Protein AF-A0A520KY95-F1 (afdb_monomer_lite)

Organism: NCBI:txid2491085

Sequence (126 aa):
MSKGVVKGKRDYKKEVDRKRYLKEQKKAEEKKKKEEKIVLDEKRVYIEKIYKTLFSSIFGVIGAFITFYSHISDFTSIFLILTLILIERYAVFSQITKNFSGKDWLYISFMTFLAWFIFLMVLLNL

Radius of gyration: 30.06 Å; chains: 1; bounding box: 70×28×88 Å

Secondary structure (DSSP, 8-state):
--------HHHHHHHHHHHHHHHHHHHHHHHHHHHHHHHHHHHHHHHHHHHHHHHHHHHHHHHHHHHHHTT--HHHHHHHHHHHHHHHIIIIIHHH-TT--HHHHHHHHHHHHHHHHHHHHHHHT-

InterPro domains:
  IPR043941 EMC6-arch [PF19094] (47-125)

Foldseek 3Di:
DDDDDDDDPVVVVVVVVVVVVVVVVVVVVVVVVVVVVVVVVVVVVVVVLVVLLVVLLVLLLVLLVCCLVVVDDPVVSVVSLVVSLVCCCVPPVVPPDPDDDVVVSVVSSVSSPVSNVVNNVVSVVD

Structure (mmCIF, N/CA/C/O backbone):
data_AF-A0A520KY95-F1
#
_entry.id   AF-A0A520KY95-F1
#
loop_
_atom_site.group_PDB
_atom_site.id
_atom_site.type_symbol
_atom_site.label_atom_id
_atom_site.label_alt_id
_atom_site.label_comp_id
_atom_site.label_asym_id
_atom_site.label_entity_id
_atom_site.label_seq_id
_atom_site.pdbx_PDB_ins_code
_atom_site.Cartn_x
_atom_site.Cartn_y
_atom_site.Cartn_z
_atom_site.occupancy
_atom_site.B_iso_or_equiv
_atom_site.auth_seq_id
_atom_site.auth_comp_id
_atom_site.auth_asym_id
_atom_site.auth_atom_id
_atom_site.pdbx_PDB_model_num
ATOM 1 N N . MET A 1 1 ? -39.257 18.742 61.041 1.00 45.25 1 MET A N 1
ATOM 2 C CA . MET A 1 1 ? -39.801 17.380 60.831 1.00 45.25 1 MET A CA 1
ATOM 3 C C . MET A 1 1 ? -40.192 17.222 59.367 1.00 45.25 1 MET A C 1
ATOM 5 O O . MET A 1 1 ? -41.183 17.807 58.948 1.00 45.25 1 MET A O 1
ATOM 9 N N . SER A 1 2 ? -39.385 16.514 58.573 1.00 46.84 2 SER A N 1
ATOM 10 C CA . SER A 1 2 ? -39.672 16.269 57.151 1.00 46.84 2 SER A CA 1
ATOM 11 C C . SER A 1 2 ? -40.688 15.129 57.029 1.00 46.84 2 SER A C 1
ATOM 13 O O . SER A 1 2 ? -40.410 14.008 57.454 1.00 46.84 2 SER A O 1
ATOM 15 N N . LYS A 1 3 ? -41.894 15.422 56.526 1.00 48.28 3 LYS A N 1
ATOM 16 C CA . LYS A 1 3 ? -42.966 14.434 56.327 1.00 48.28 3 LYS A CA 1
ATOM 17 C C . LYS A 1 3 ? -42.667 13.619 55.066 1.00 48.28 3 LYS A C 1
ATOM 19 O O . LYS A 1 3 ? -42.764 14.133 53.955 1.00 48.28 3 LYS A O 1
ATOM 24 N N . GLY A 1 4 ? -42.299 12.352 55.244 1.00 56.66 4 GLY A N 1
ATOM 25 C CA . GLY A 1 4 ? -42.117 11.403 54.147 1.00 56.66 4 GLY A CA 1
ATOM 26 C C . GLY A 1 4 ? -43.451 11.075 53.474 1.00 56.66 4 GLY A C 1
ATOM 27 O O . GLY A 1 4 ? -44.363 10.554 54.110 1.00 56.66 4 GLY A O 1
ATOM 28 N N . VAL A 1 5 ? -43.564 11.384 52.183 1.00 61.31 5 VAL A N 1
ATOM 29 C CA . VAL A 1 5 ? -44.719 11.019 51.353 1.00 61.31 5 VAL A CA 1
ATOM 30 C C . VAL A 1 5 ? -44.624 9.528 51.017 1.00 61.31 5 VAL A C 1
ATOM 32 O O . VAL A 1 5 ? -43.757 9.110 50.248 1.00 61.31 5 VAL A O 1
ATOM 35 N N . VAL A 1 6 ? -45.498 8.711 51.607 1.00 64.12 6 VAL A N 1
ATOM 36 C CA . VAL A 1 6 ? -45.558 7.263 51.352 1.00 64.12 6 VAL A CA 1
ATOM 37 C C . VAL A 1 6 ? -46.308 7.024 50.038 1.00 64.12 6 VAL A C 1
ATOM 39 O O . VAL A 1 6 ? -47.521 7.198 49.961 1.00 64.12 6 VAL A O 1
ATOM 42 N N . LYS A 1 7 ? -45.578 6.652 48.980 1.00 59.94 7 LYS A N 1
ATOM 43 C CA . LYS A 1 7 ? -46.146 6.322 47.660 1.00 59.94 7 LYS A CA 1
ATOM 44 C C . LYS A 1 7 ? -46.982 5.037 47.720 1.00 59.94 7 LYS A C 1
ATOM 46 O O . LYS A 1 7 ? -46.536 4.024 48.256 1.00 59.94 7 LYS A O 1
ATOM 51 N N . GLY A 1 8 ? -48.177 5.054 47.125 1.00 67.31 8 GLY A N 1
ATOM 52 C CA . GLY A 1 8 ? -49.059 3.885 47.052 1.00 67.31 8 GLY A CA 1
ATOM 53 C C . GLY A 1 8 ? -48.536 2.791 46.106 1.00 67.31 8 GLY A C 1
ATOM 54 O O . GLY A 1 8 ? -47.806 3.066 45.156 1.00 67.31 8 GLY A O 1
ATOM 55 N N . LYS A 1 9 ? -48.957 1.530 46.310 1.00 64.19 9 LYS A N 1
ATOM 56 C CA . LYS A 1 9 ? -48.532 0.351 45.509 1.00 64.19 9 LYS A CA 1
ATOM 57 C C . LYS A 1 9 ? -48.628 0.540 43.980 1.00 64.19 9 LYS A C 1
ATOM 59 O O . LYS A 1 9 ? -47.816 -0.023 43.249 1.00 64.19 9 LYS A O 1
ATOM 64 N N . ARG A 1 10 ? -49.602 1.320 43.489 1.00 65.25 10 ARG A N 1
ATOM 65 C CA . ARG A 1 10 ? -49.762 1.636 42.054 1.00 65.25 10 ARG A CA 1
ATOM 66 C C . ARG A 1 10 ? -48.660 2.558 41.522 1.00 65.25 10 ARG A C 1
ATOM 68 O O . ARG A 1 10 ? -48.150 2.308 40.432 1.00 65.25 10 ARG A O 1
ATOM 75 N N . ASP A 1 11 ? -48.250 3.555 42.302 1.00 68.88 11 ASP A N 1
ATOM 76 C CA . ASP A 1 11 ? -47.154 4.460 41.937 1.00 68.88 11 ASP A CA 1
ATOM 77 C C . ASP A 1 11 ? -45.809 3.741 41.959 1.00 68.88 11 ASP A C 1
ATOM 79 O O . ASP A 1 11 ? -44.976 3.955 4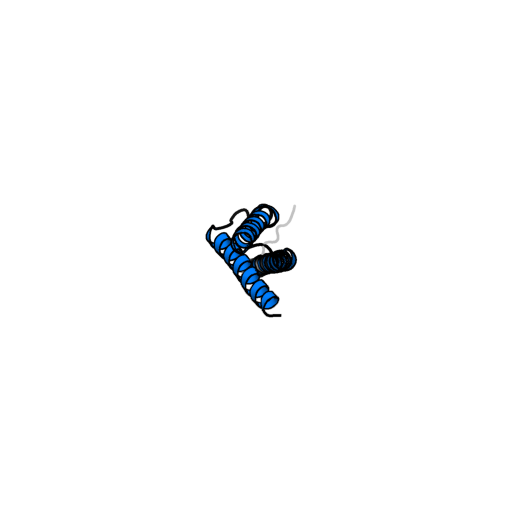1.080 1.00 68.88 11 ASP A O 1
ATOM 83 N N . TYR A 1 12 ? -45.634 2.809 42.902 1.00 71.31 12 TYR A N 1
ATOM 84 C CA . TYR A 1 12 ? -44.442 1.969 42.968 1.00 71.31 12 TYR A CA 1
ATOM 85 C C . TYR A 1 12 ? -44.264 1.121 41.699 1.00 71.31 12 TYR A C 1
ATOM 87 O O . TYR A 1 12 ? -43.188 1.110 41.104 1.00 71.31 12 TYR A O 1
ATOM 95 N N . LYS A 1 13 ? -45.332 0.460 41.229 1.00 77.69 13 LYS A N 1
ATOM 96 C CA . LYS A 1 13 ? -45.288 -0.362 40.008 1.00 77.69 13 LYS A CA 1
ATOM 97 C C . LYS A 1 13 ? -44.930 0.472 38.770 1.00 77.69 13 LYS A C 1
ATOM 99 O O . LYS A 1 13 ? -44.030 0.104 38.021 1.00 77.69 13 LYS A O 1
ATOM 104 N N . LYS A 1 14 ? -45.550 1.647 38.624 1.00 79.69 14 LYS A N 1
ATOM 105 C CA . LYS A 1 14 ? -45.302 2.576 37.509 1.00 79.69 14 LYS A CA 1
ATOM 106 C C . LYS A 1 14 ? -43.853 3.082 37.477 1.00 79.69 14 LYS A C 1
ATOM 108 O O . LYS A 1 14 ? -43.274 3.266 36.409 1.00 79.69 14 LYS A O 1
ATOM 113 N N . GLU A 1 15 ? -43.249 3.289 38.645 1.00 81.88 15 GLU A N 1
ATOM 114 C CA . GLU A 1 15 ? -41.867 3.755 38.780 1.00 81.88 15 GLU A CA 1
ATOM 115 C C . GLU A 1 15 ? -40.840 2.652 38.464 1.00 81.88 15 GLU A C 1
ATOM 117 O O . GLU A 1 15 ? -39.807 2.926 37.849 1.00 81.88 15 GLU A O 1
ATOM 122 N N . VAL A 1 16 ? -41.145 1.398 38.814 1.00 83.00 16 VAL A N 1
ATOM 123 C CA . VAL A 1 16 ? -40.342 0.221 38.439 1.00 83.00 16 VAL A CA 1
ATOM 124 C C . VAL A 1 16 ? -40.389 -0.016 36.930 1.00 83.00 16 VAL A C 1
ATOM 126 O O . VAL A 1 16 ? -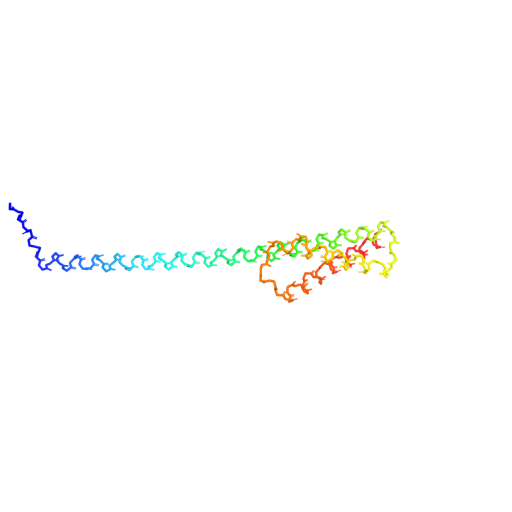39.333 -0.175 36.313 1.00 83.00 16 VAL A O 1
ATOM 129 N N . ASP A 1 17 ? -41.577 0.043 36.325 1.00 85.25 17 ASP A N 1
ATOM 130 C CA . ASP A 1 17 ? -41.742 -0.111 34.877 1.00 85.25 17 ASP A CA 1
ATOM 131 C C . ASP A 1 17 ? -40.970 0.986 34.130 1.00 85.25 17 ASP A C 1
ATOM 133 O O . ASP A 1 17 ? -40.167 0.690 33.245 1.00 85.25 17 ASP A O 1
ATOM 137 N N . ARG A 1 18 ? -41.084 2.251 34.565 1.00 86.31 18 ARG A N 1
ATOM 138 C CA . ARG A 1 18 ? -40.323 3.380 33.997 1.00 86.31 18 ARG A CA 1
ATOM 139 C C . ARG A 1 18 ? -38.808 3.161 34.059 1.00 86.31 18 ARG A C 1
ATOM 141 O O . ARG A 1 18 ? -38.107 3.439 33.089 1.00 86.31 18 ARG A O 1
ATOM 148 N N . LYS A 1 19 ? -38.285 2.656 35.182 1.00 84.88 19 LYS A N 1
ATOM 149 C CA . LYS A 1 19 ? -36.853 2.337 35.323 1.00 84.88 19 LYS A CA 1
ATOM 150 C C . LYS A 1 19 ? -36.421 1.215 34.377 1.00 84.88 19 LYS A C 1
ATOM 152 O O . LYS A 1 19 ? -35.305 1.267 33.860 1.00 84.88 19 LYS A O 1
ATOM 157 N N . ARG A 1 20 ? -37.289 0.228 34.132 1.00 85.12 20 ARG A N 1
ATOM 158 C CA . ARG A 1 20 ? -37.043 -0.869 33.184 1.00 85.12 20 ARG A CA 1
ATOM 159 C C . ARG A 1 20 ? -36.947 -0.348 31.749 1.00 85.12 20 ARG A C 1
ATOM 161 O O . ARG A 1 20 ? -35.929 -0.584 31.106 1.00 85.12 20 ARG A O 1
ATOM 168 N N . TYR A 1 21 ? -37.908 0.477 31.328 1.00 83.50 21 TYR A N 1
ATOM 169 C CA . TYR A 1 21 ? -37.897 1.135 30.016 1.00 83.50 21 TYR A CA 1
ATOM 170 C C . TYR A 1 21 ? -36.650 2.005 29.802 1.00 83.50 21 TYR A C 1
ATOM 172 O O . TYR A 1 21 ? -36.001 1.917 28.764 1.00 83.50 21 TYR A O 1
ATOM 180 N N . LEU A 1 22 ? -36.253 2.803 30.799 1.00 88.44 22 LEU A N 1
ATOM 181 C CA . LEU A 1 22 ? -35.039 3.628 30.713 1.00 88.44 22 LEU A CA 1
ATOM 182 C C . LEU A 1 22 ? -33.759 2.783 30.601 1.00 88.44 22 LEU A C 1
ATOM 184 O O . LEU A 1 22 ? -32.821 3.164 29.903 1.00 88.44 22 LEU A O 1
ATOM 188 N N . LYS A 1 23 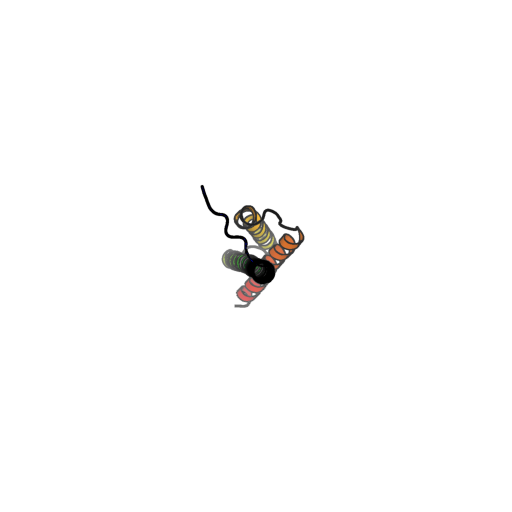? -33.704 1.630 31.279 1.00 87.81 23 LYS A N 1
ATOM 189 C CA . LYS A 1 23 ? -32.566 0.702 31.199 1.00 87.81 23 LYS A CA 1
ATOM 190 C C . LYS A 1 23 ? -32.491 0.009 29.836 1.00 87.81 23 LYS A C 1
ATOM 192 O O . LYS A 1 23 ? -31.394 -0.200 29.323 1.00 87.81 23 LYS A O 1
ATOM 197 N N . GLU A 1 24 ? -33.637 -0.330 29.254 1.00 88.44 24 GLU A N 1
ATOM 198 C CA . GLU A 1 24 ? -33.733 -0.907 27.911 1.00 88.44 24 GLU A CA 1
ATOM 199 C C . GLU A 1 24 ? -33.336 0.102 26.830 1.00 88.44 24 GLU A C 1
ATOM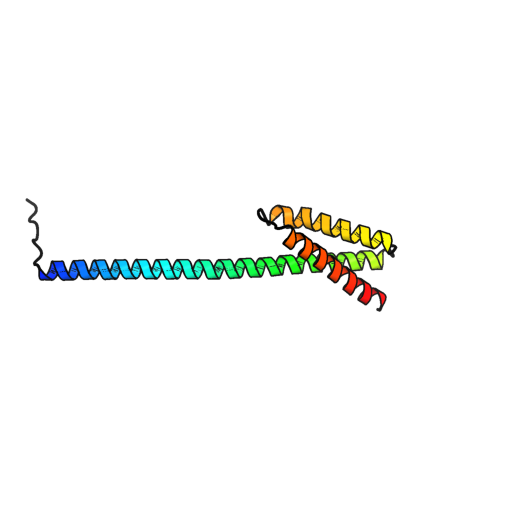 201 O O . GLU A 1 24 ? -32.536 -0.243 25.962 1.00 88.44 24 GLU A O 1
ATOM 206 N N . GLN A 1 25 ? -33.778 1.362 26.935 1.00 88.94 25 GLN A N 1
ATOM 207 C CA . GLN A 1 25 ? -33.349 2.421 26.015 1.00 88.94 25 GLN A CA 1
ATOM 208 C C . GLN A 1 25 ? -31.841 2.671 26.081 1.00 88.94 25 GLN A C 1
ATOM 210 O O . GLN A 1 25 ? -31.190 2.668 25.042 1.00 88.94 25 GLN A O 1
ATOM 215 N N . LYS A 1 26 ? -31.254 2.771 27.283 1.00 86.31 26 LYS A N 1
ATOM 216 C CA . LYS A 1 26 ? -29.794 2.926 27.430 1.00 86.31 26 LYS A CA 1
ATOM 217 C C . LYS A 1 26 ? -29.015 1.765 26.808 1.00 86.31 26 LYS A C 1
ATOM 219 O O . LYS A 1 26 ? -28.016 1.989 26.134 1.00 86.31 26 LYS A O 1
ATOM 224 N N . LYS A 1 27 ? -29.485 0.522 26.981 1.00 87.31 27 LYS A N 1
ATOM 225 C CA . LYS A 1 27 ? -28.875 -0.651 26.330 1.00 87.31 27 LYS A CA 1
ATOM 226 C C . LYS A 1 27 ? -29.002 -0.606 24.806 1.00 87.31 27 LYS A C 1
ATOM 228 O O . LYS A 1 27 ? -28.073 -1.024 24.118 1.00 87.31 27 LYS A O 1
ATOM 233 N N . ALA A 1 28 ? -30.134 -0.145 24.279 1.00 86.75 28 ALA A N 1
ATOM 234 C CA . ALA A 1 28 ? -30.344 -0.010 22.840 1.00 86.75 28 ALA A CA 1
ATOM 235 C C . ALA A 1 28 ? -29.468 1.103 22.238 1.00 86.75 28 ALA A C 1
ATOM 237 O O . ALA A 1 28 ? -28.863 0.897 21.189 1.00 86.75 28 ALA A O 1
ATOM 238 N N . GLU A 1 29 ? -29.336 2.241 22.922 1.00 84.12 29 GLU A N 1
ATOM 239 C CA . GLU A 1 29 ? -28.437 3.333 22.529 1.00 84.12 29 GLU A CA 1
ATOM 240 C C . GLU A 1 29 ? -26.966 2.907 22.562 1.00 84.12 29 GLU A C 1
ATOM 242 O O . GLU A 1 29 ? -26.231 3.176 21.616 1.00 84.12 29 GLU A O 1
ATOM 247 N N . GLU A 1 30 ? -26.526 2.188 23.600 1.00 86.31 30 GLU A N 1
ATOM 248 C CA . GLU A 1 30 ? -25.159 1.656 23.669 1.00 86.31 30 GLU A CA 1
ATOM 249 C C . GLU A 1 30 ? -24.860 0.654 22.550 1.00 86.31 30 GLU A C 1
ATOM 251 O O . GLU A 1 30 ? -23.757 0.668 22.002 1.00 86.31 30 GLU A O 1
ATOM 256 N N . LYS A 1 31 ? -25.826 -0.204 22.193 1.00 85.75 31 LYS A N 1
ATOM 257 C CA . LYS A 1 31 ? -25.689 -1.123 21.054 1.00 85.75 31 LYS A CA 1
ATOM 258 C C . LYS A 1 31 ? -25.566 -0.365 19.738 1.00 85.75 31 LYS A C 1
ATOM 260 O O . LYS A 1 31 ? -24.585 -0.582 19.035 1.00 85.75 31 LYS A O 1
ATOM 265 N N . LYS A 1 32 ? -26.468 0.587 19.470 1.00 82.81 32 LYS A N 1
ATOM 266 C CA . LYS A 1 32 ? -26.398 1.436 18.272 1.00 82.81 32 LYS A CA 1
ATOM 267 C C . LYS A 1 32 ? -25.058 2.159 18.175 1.00 82.81 32 LYS A C 1
ATOM 269 O O . LYS A 1 32 ? -24.426 2.126 17.132 1.00 82.81 32 LYS A O 1
ATOM 274 N N . LYS A 1 33 ? -24.572 2.732 19.280 1.00 82.94 33 LYS A N 1
ATOM 275 C CA . LYS A 1 33 ? -23.293 3.457 19.320 1.00 82.94 33 LYS A CA 1
ATOM 276 C C . LYS A 1 33 ? -22.078 2.543 19.115 1.00 82.94 33 LYS A C 1
ATOM 278 O O . LYS A 1 33 ? -21.062 2.990 18.590 1.00 82.94 33 LYS A O 1
ATOM 283 N N . LYS A 1 34 ? -22.151 1.275 19.539 1.00 82.50 34 LYS A N 1
ATOM 284 C CA . LYS A 1 34 ? -21.123 0.261 19.242 1.00 82.50 34 LYS A CA 1
ATOM 285 C C . LYS A 1 34 ? -21.157 -0.152 17.774 1.00 82.50 34 LYS A C 1
ATOM 287 O O . LYS A 1 34 ? -20.103 -0.183 17.155 1.00 82.50 34 LYS A O 1
ATOM 292 N N . GLU A 1 35 ? -22.340 -0.417 17.229 1.00 78.12 35 GLU A N 1
ATOM 293 C CA . GLU A 1 35 ? -22.533 -0.750 15.813 1.00 78.12 35 GLU A CA 1
ATOM 294 C C . GLU A 1 35 ? -22.030 0.384 14.906 1.00 78.12 35 GLU A C 1
ATOM 296 O O . GLU A 1 35 ? -21.252 0.137 13.991 1.00 78.12 35 GLU A O 1
ATOM 301 N N . GLU A 1 36 ? -22.355 1.639 15.224 1.00 77.38 36 GLU A N 1
ATOM 302 C CA . GLU A 1 36 ? -21.879 2.814 14.482 1.00 77.38 36 GLU A CA 1
ATOM 303 C C . GLU A 1 36 ? -20.349 2.940 14.500 1.00 77.38 36 GLU A C 1
ATOM 305 O O . GLU A 1 36 ? -19.738 3.231 13.474 1.00 77.38 36 GLU A O 1
ATOM 310 N N . LYS A 1 37 ? -19.713 2.681 15.653 1.00 74.94 37 LYS A N 1
ATOM 311 C CA . LYS A 1 37 ? -18.247 2.677 15.768 1.00 74.94 37 LYS A CA 1
ATOM 312 C C . LYS A 1 37 ? -17.601 1.575 14.931 1.00 74.94 37 LYS A C 1
ATOM 314 O O . LYS A 1 37 ? -16.604 1.850 14.275 1.00 74.94 37 LYS A O 1
ATOM 319 N N . ILE A 1 38 ? -18.173 0.370 14.927 1.00 78.06 38 ILE A N 1
ATOM 320 C CA . ILE A 1 38 ? -17.674 -0.760 14.127 1.00 78.06 38 ILE A CA 1
ATOM 321 C C . ILE A 1 38 ? -17.722 -0.410 12.634 1.00 78.06 38 ILE A C 1
ATOM 323 O O . ILE A 1 38 ? -16.720 -0.548 11.938 1.00 78.06 38 ILE A O 1
ATOM 327 N N . VAL A 1 39 ? -18.846 0.137 12.159 1.00 75.25 39 VAL A N 1
ATOM 328 C CA . VAL A 1 39 ? -18.999 0.560 10.755 1.00 75.25 39 VAL A CA 1
ATOM 329 C C . VAL A 1 39 ? -18.020 1.686 10.394 1.00 75.25 39 VAL A C 1
ATOM 331 O O . VAL A 1 39 ? -17.507 1.737 9.274 1.00 75.25 39 VAL A O 1
ATOM 334 N N . LEU A 1 40 ? -17.740 2.604 11.325 1.00 76.25 40 LEU A N 1
ATOM 335 C CA . LEU A 1 40 ? -16.785 3.690 11.099 1.00 76.25 40 LEU A CA 1
ATOM 336 C C . LEU A 1 40 ? -15.341 3.175 10.989 1.00 76.25 40 LEU A C 1
ATOM 338 O O . LEU A 1 40 ? -14.597 3.638 10.122 1.00 76.25 40 LEU A O 1
ATOM 342 N N . ASP A 1 41 ? -14.956 2.219 11.836 1.00 75.25 41 ASP A N 1
ATOM 343 C CA . ASP A 1 41 ? -13.631 1.594 11.797 1.00 75.25 41 ASP A CA 1
ATOM 344 C C . ASP A 1 41 ? -13.431 0.764 10.522 1.00 75.25 41 ASP A C 1
ATOM 346 O O . ASP A 1 41 ? -12.383 0.875 9.886 1.00 75.25 41 ASP A O 1
ATOM 350 N N . GLU A 1 42 ? -14.442 0.021 10.061 1.00 74.44 42 GLU A N 1
ATOM 351 C CA . GLU A 1 42 ? -14.365 -0.709 8.785 1.00 74.44 42 GLU A CA 1
ATOM 352 C C . GLU A 1 42 ? -14.114 0.225 7.594 1.00 74.44 42 GLU A C 1
ATOM 354 O O . GLU A 1 42 ? -13.250 -0.045 6.752 1.00 74.44 42 GLU A O 1
ATOM 359 N N . LYS A 1 43 ? -14.814 1.368 7.543 1.00 74.19 43 LYS A N 1
ATOM 360 C CA . LYS A 1 43 ? -14.599 2.381 6.499 1.00 74.19 43 LYS A CA 1
ATOM 361 C C . LYS A 1 43 ? -13.184 2.954 6.546 1.00 74.19 43 LYS A C 1
ATOM 363 O O . LYS A 1 43 ? -12.571 3.119 5.494 1.00 74.19 43 LYS A O 1
ATOM 368 N N . ARG A 1 44 ? -12.646 3.230 7.739 1.00 73.94 44 ARG A N 1
ATOM 369 C CA . ARG A 1 44 ? -11.266 3.723 7.902 1.00 73.94 44 ARG A CA 1
ATOM 370 C C . ARG A 1 44 ? -10.245 2.710 7.398 1.00 73.94 44 ARG A C 1
ATOM 372 O O . ARG A 1 44 ? -9.381 3.075 6.610 1.00 73.94 44 ARG A O 1
ATOM 379 N N . VAL A 1 45 ? -10.396 1.439 7.767 1.00 74.69 45 VAL A N 1
ATOM 380 C CA . VAL A 1 45 ? -9.506 0.359 7.314 1.00 74.69 45 VAL A CA 1
ATOM 381 C C . VAL A 1 45 ? -9.542 0.208 5.791 1.00 74.69 45 VAL A C 1
ATOM 383 O O . VAL A 1 45 ? -8.503 0.000 5.164 1.00 74.69 45 VAL A O 1
ATOM 386 N N . TYR A 1 46 ? -10.720 0.326 5.175 1.00 75.69 46 TYR A N 1
ATOM 387 C CA . TYR A 1 46 ? -10.850 0.273 3.718 1.00 75.69 46 TYR A CA 1
ATOM 388 C C . TYR A 1 46 ? -10.140 1.447 3.032 1.00 75.69 46 TYR A C 1
ATOM 390 O O . TYR A 1 46 ? -9.358 1.249 2.102 1.00 75.69 46 TYR A O 1
ATOM 398 N N . ILE A 1 47 ? -10.359 2.661 3.538 1.00 77.00 47 ILE A N 1
ATOM 399 C CA . ILE A 1 47 ? -9.724 3.881 3.036 1.00 77.00 47 ILE A CA 1
ATOM 400 C C . ILE A 1 47 ? -8.197 3.794 3.166 1.00 77.00 47 ILE A C 1
ATOM 402 O O . ILE A 1 47 ? -7.479 4.098 2.216 1.00 77.00 47 ILE A O 1
ATOM 406 N N . GLU A 1 48 ? -7.684 3.306 4.296 1.00 76.25 48 GLU A N 1
ATOM 407 C CA . GLU A 1 48 ? -6.249 3.088 4.482 1.00 76.25 48 GLU A CA 1
ATOM 408 C C . GLU A 1 48 ? -5.675 2.115 3.449 1.00 76.25 48 GLU A C 1
ATOM 410 O O . GLU A 1 48 ? -4.609 2.373 2.898 1.00 76.25 48 GLU A O 1
ATOM 415 N N . LYS A 1 49 ? -6.366 1.011 3.139 1.00 74.69 49 L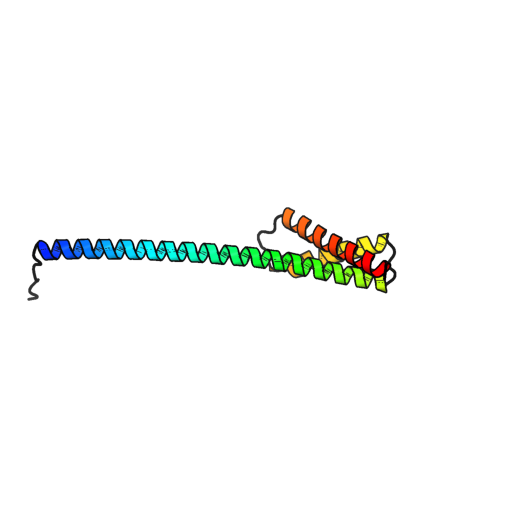YS A N 1
ATOM 416 C CA . LYS A 1 49 ? -5.908 0.058 2.111 1.00 74.69 49 LYS A CA 1
ATOM 417 C C . LYS A 1 49 ? -5.832 0.696 0.724 1.00 74.69 49 LYS A C 1
ATOM 419 O O . LYS A 1 49 ? -4.873 0.440 -0.009 1.00 74.69 49 LYS A O 1
ATOM 424 N N . ILE A 1 50 ? -6.806 1.541 0.383 1.00 79.44 50 ILE A N 1
ATOM 425 C CA . ILE A 1 50 ? -6.789 2.296 -0.873 1.00 79.44 50 ILE A CA 1
ATOM 426 C C . ILE A 1 50 ? -5.581 3.223 -0.898 1.00 79.44 50 ILE A C 1
ATOM 428 O O . ILE A 1 50 ? -4.801 3.146 -1.841 1.00 79.44 50 ILE A O 1
ATOM 432 N N . TYR A 1 51 ? -5.376 4.035 0.143 1.00 79.31 51 TYR A N 1
ATOM 433 C CA . TYR A 1 51 ? -4.236 4.952 0.192 1.00 79.31 51 TYR A CA 1
ATOM 434 C C . TYR A 1 51 ? -2.904 4.218 0.058 1.00 79.31 51 TYR A C 1
ATOM 436 O O . TYR A 1 51 ? -2.066 4.628 -0.737 1.00 79.31 51 TYR A O 1
ATOM 444 N N . LYS A 1 52 ? -2.728 3.093 0.757 1.00 75.25 52 LYS A N 1
ATOM 445 C CA . LYS A 1 52 ? -1.508 2.276 0.667 1.00 75.25 52 LYS A CA 1
ATOM 446 C C . LYS A 1 52 ? -1.230 1.802 -0.761 1.00 75.25 52 LYS A C 1
ATOM 448 O O . LYS A 1 52 ? -0.093 1.865 -1.212 1.00 75.25 52 LYS A O 1
ATOM 453 N N . THR A 1 53 ? -2.271 1.369 -1.469 1.00 82.12 53 THR A N 1
ATOM 454 C CA . THR A 1 53 ? -2.158 0.911 -2.862 1.00 82.12 53 THR A CA 1
ATOM 455 C C . THR A 1 53 ? -1.899 2.078 -3.816 1.00 82.12 53 THR A C 1
ATOM 457 O O . THR A 1 53 ? -1.082 1.965 -4.725 1.00 82.12 53 THR A O 1
ATOM 460 N N . LEU A 1 54 ? -2.558 3.219 -3.596 1.00 84.31 54 LEU A N 1
ATOM 461 C CA . LEU A 1 54 ? -2.419 4.402 -4.443 1.00 84.31 54 LEU A CA 1
ATOM 462 C C . LEU A 1 54 ? -1.008 4.993 -4.354 1.00 84.31 54 LEU A C 1
ATOM 464 O O . LEU A 1 54 ? -0.402 5.279 -5.381 1.00 84.31 54 LEU A O 1
ATOM 468 N N . PHE A 1 55 ? -0.476 5.129 -3.135 1.00 83.62 55 PHE A N 1
ATOM 469 C CA . PHE A 1 55 ? 0.894 5.593 -2.912 1.00 83.62 55 PHE A CA 1
ATOM 470 C C . PHE A 1 55 ? 1.904 4.663 -3.591 1.00 83.62 55 PHE A C 1
ATOM 472 O O . PHE A 1 55 ? 2.693 5.136 -4.404 1.00 83.62 55 PHE A O 1
ATOM 479 N N . SER A 1 56 ? 1.787 3.353 -3.358 1.00 85.06 56 SER A N 1
ATOM 480 C CA . SER A 1 56 ? 2.609 2.319 -4.005 1.00 85.06 56 SER A CA 1
ATOM 481 C C . SER A 1 56 ? 2.603 2.431 -5.535 1.00 85.06 56 SER A C 1
ATOM 483 O O . SER A 1 56 ? 3.652 2.429 -6.183 1.00 85.06 56 SER A O 1
ATOM 485 N N . SER A 1 57 ? 1.426 2.629 -6.133 1.00 85.88 57 SER A N 1
ATOM 486 C CA . SER A 1 57 ? 1.314 2.814 -7.580 1.00 85.88 57 SER A CA 1
ATOM 487 C C . SER A 1 57 ? 2.004 4.090 -8.067 1.00 85.88 57 SER A C 1
ATOM 489 O O . SER A 1 57 ? 2.645 4.059 -9.114 1.00 85.88 57 SER A O 1
ATOM 491 N N . ILE A 1 58 ? 1.891 5.207 -7.339 1.00 88.19 58 ILE A N 1
ATOM 492 C CA . ILE A 1 58 ? 2.527 6.483 -7.708 1.00 88.19 58 ILE A CA 1
ATOM 493 C C . ILE A 1 58 ? 4.053 6.343 -7.711 1.00 88.19 58 ILE A C 1
ATOM 495 O O . ILE A 1 58 ? 4.703 6.788 -8.656 1.00 88.19 58 ILE A O 1
ATOM 499 N N . PHE A 1 59 ? 4.632 5.690 -6.702 1.00 88.31 59 PHE A N 1
ATOM 500 C CA . PHE A 1 59 ? 6.073 5.431 -6.669 1.00 88.31 59 PHE A CA 1
ATOM 501 C C . PHE A 1 59 ? 6.528 4.529 -7.818 1.00 88.31 59 PHE A C 1
ATOM 503 O O . PHE A 1 59 ? 7.574 4.792 -8.411 1.00 88.31 59 PHE A O 1
ATOM 510 N N . GLY A 1 60 ? 5.729 3.524 -8.189 1.00 88.88 60 GLY A N 1
ATOM 511 C CA . GLY A 1 60 ? 6.001 2.691 -9.362 1.00 88.88 60 GLY A CA 1
ATOM 512 C C . GLY A 1 60 ? 6.060 3.511 -10.654 1.00 88.88 60 GLY A C 1
ATOM 513 O O . GLY A 1 60 ? 7.017 3.393 -11.420 1.00 88.88 60 GLY A O 1
ATOM 514 N N . VAL A 1 61 ? 5.094 4.414 -10.855 1.00 91.00 61 VAL A N 1
ATOM 515 C CA . VAL A 1 61 ? 5.062 5.335 -12.005 1.00 91.00 61 VAL A CA 1
ATOM 516 C C . VAL A 1 61 ? 6.300 6.230 -12.028 1.00 91.00 61 VAL A C 1
ATOM 518 O O . VAL A 1 61 ? 6.973 6.318 -13.051 1.00 91.00 61 VAL A O 1
ATOM 521 N N . ILE A 1 62 ? 6.645 6.858 -10.900 1.00 90.50 62 ILE A N 1
ATOM 522 C CA . ILE A 1 62 ? 7.839 7.710 -10.790 1.00 90.50 62 ILE A CA 1
ATOM 523 C C . ILE A 1 62 ? 9.102 6.912 -11.130 1.00 90.50 62 ILE A C 1
ATOM 525 O O . ILE A 1 62 ? 9.935 7.376 -11.908 1.00 90.50 62 ILE A O 1
ATOM 529 N N . GLY A 1 63 ? 9.224 5.692 -10.602 1.00 87.69 63 GLY A N 1
ATOM 530 C CA . GLY A 1 63 ? 10.323 4.791 -10.932 1.00 87.69 63 GLY A CA 1
ATOM 531 C C . GLY A 1 63 ? 10.408 4.497 -12.430 1.00 87.69 63 GLY A C 1
ATOM 532 O O . GLY A 1 63 ? 11.510 4.454 -12.976 1.00 87.69 63 GLY A O 1
ATOM 533 N N . ALA A 1 64 ? 9.269 4.334 -13.111 1.00 89.25 64 ALA A N 1
ATOM 534 C CA . ALA A 1 64 ? 9.227 4.041 -14.542 1.00 89.25 64 ALA A CA 1
ATOM 535 C C . ALA A 1 64 ? 9.709 5.242 -15.363 1.00 89.25 64 ALA A C 1
ATOM 537 O O . ALA A 1 64 ? 10.540 5.078 -16.251 1.00 89.25 64 ALA A O 1
ATOM 538 N N . PHE A 1 65 ? 9.276 6.453 -15.002 1.00 90.69 65 PHE A N 1
ATOM 539 C CA . PHE A 1 65 ? 9.752 7.690 -15.625 1.00 90.69 65 PHE A CA 1
ATOM 540 C C . PHE A 1 65 ? 11.259 7.892 -15.455 1.00 90.69 65 PHE A C 1
ATOM 542 O O . PHE A 1 65 ? 11.940 8.218 -16.424 1.00 90.69 65 PHE A O 1
ATOM 549 N N . ILE A 1 66 ? 11.791 7.669 -14.248 1.00 88.56 66 ILE A N 1
ATOM 550 C CA . ILE A 1 66 ? 13.235 7.773 -13.989 1.00 88.56 66 ILE A CA 1
ATOM 551 C C . ILE A 1 66 ? 13.994 6.738 -14.824 1.00 88.56 66 ILE A C 1
ATOM 553 O O . ILE A 1 66 ? 14.980 7.072 -15.473 1.00 88.56 66 ILE A O 1
ATOM 557 N N . THR A 1 67 ? 13.509 5.494 -14.844 1.00 88.69 67 THR A N 1
ATOM 558 C CA . THR A 1 67 ? 14.120 4.406 -15.620 1.00 88.69 67 THR A CA 1
ATOM 559 C C . THR A 1 67 ? 14.170 4.746 -17.109 1.00 88.69 67 THR A C 1
ATOM 561 O O . THR A 1 67 ? 15.221 4.609 -17.733 1.00 88.69 67 THR A O 1
ATOM 564 N N . PHE A 1 68 ? 13.051 5.230 -17.651 1.00 87.88 68 PHE A N 1
ATOM 565 C CA . PHE A 1 68 ? 12.911 5.593 -19.056 1.00 87.88 68 PHE A CA 1
ATOM 566 C C . PHE A 1 68 ? 13.810 6.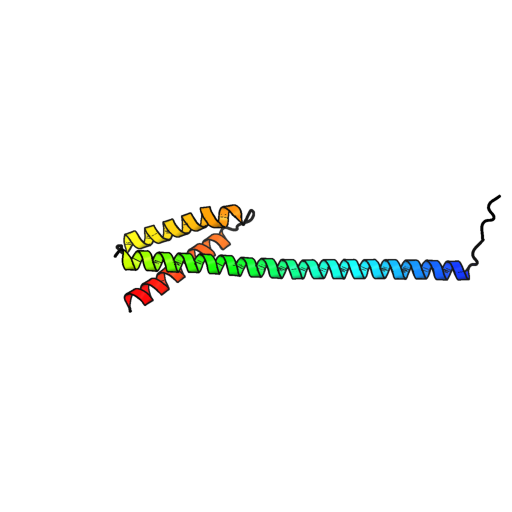776 -19.437 1.00 87.88 68 PHE A C 1
ATOM 568 O O . PHE A 1 68 ? 14.574 6.685 -20.392 1.00 87.88 68 PHE A O 1
ATOM 575 N N . TYR A 1 69 ? 13.772 7.866 -18.665 1.00 88.38 69 TYR A N 1
ATOM 576 C CA . TYR A 1 69 ? 14.518 9.086 -18.982 1.00 88.38 69 TYR A CA 1
ATOM 577 C C . TYR A 1 69 ? 16.033 8.925 -18.806 1.00 88.38 69 TYR A C 1
ATOM 579 O O . TYR A 1 69 ? 16.820 9.495 -19.557 1.00 88.38 69 TYR A O 1
ATOM 587 N N . SER A 1 70 ? 16.463 8.152 -17.810 1.00 86.00 70 SER A N 1
ATOM 588 C CA . SER A 1 70 ? 17.884 7.956 -17.522 1.00 86.00 70 SER A CA 1
ATOM 589 C C . SER A 1 70 ? 18.529 6.826 -18.335 1.00 86.00 70 SER A C 1
ATOM 591 O O . SER A 1 70 ? 19.710 6.562 -18.121 1.00 86.00 70 SER A O 1
ATOM 593 N N . HIS A 1 71 ? 17.793 6.171 -19.248 1.00 81.38 71 HIS A N 1
ATOM 594 C CA . HIS A 1 71 ? 18.269 5.034 -20.055 1.00 81.38 71 HIS A CA 1
ATOM 595 C C . HIS A 1 71 ? 19.035 3.995 -19.220 1.00 81.38 71 HIS A C 1
ATOM 597 O O . HIS A 1 71 ? 20.113 3.517 -19.581 1.00 81.38 71 HIS A O 1
ATOM 603 N N . ILE A 1 72 ? 18.483 3.690 -18.048 1.00 80.25 72 ILE A N 1
ATOM 604 C CA . ILE A 1 72 ? 19.089 2.788 -17.072 1.00 80.25 72 ILE A CA 1
ATOM 605 C C . ILE A 1 72 ? 19.027 1.364 -17.630 1.00 80.25 72 ILE A C 1
ATOM 607 O O . ILE A 1 72 ? 17.997 0.945 -18.153 1.00 80.25 72 ILE A O 1
ATOM 611 N N . SER A 1 73 ? 20.125 0.613 -17.518 1.00 79.50 73 SER A N 1
ATOM 612 C CA . SER A 1 73 ? 20.171 -0.771 -17.998 1.00 79.50 73 SER A CA 1
ATOM 613 C C . SER A 1 73 ? 19.191 -1.668 -17.237 1.00 79.50 73 SER A C 1
ATOM 615 O O . SER A 1 73 ? 18.917 -1.438 -16.059 1.00 79.50 73 SER A O 1
ATOM 617 N N . ASP A 1 74 ? 18.723 -2.741 -17.875 1.00 77.50 74 ASP A N 1
ATOM 618 C CA . ASP A 1 74 ? 17.702 -3.641 -17.314 1.00 77.50 74 ASP A CA 1
ATOM 619 C C . ASP A 1 74 ? 18.051 -4.173 -15.916 1.00 77.50 74 ASP A C 1
ATOM 621 O O . ASP A 1 74 ? 17.193 -4.306 -15.049 1.00 77.50 74 ASP A O 1
ATOM 625 N N . PHE A 1 75 ? 19.333 -4.434 -15.650 1.00 80.19 75 PHE A N 1
ATOM 626 C CA . PHE A 1 75 ? 19.773 -4.864 -14.323 1.00 80.19 75 PHE A CA 1
ATOM 627 C C . PHE A 1 75 ? 19.733 -3.734 -13.293 1.00 80.19 75 PHE A C 1
ATOM 629 O O . PHE A 1 75 ? 19.328 -3.943 -12.150 1.00 80.19 75 PHE A O 1
ATOM 636 N N . THR A 1 76 ? 20.162 -2.532 -13.676 1.00 85.38 76 THR A N 1
ATOM 637 C CA . THR A 1 76 ? 20.226 -1.390 -12.755 1.00 85.38 76 THR A CA 1
ATOM 638 C C . THR A 1 76 ? 18.846 -0.808 -12.461 1.00 85.38 76 THR A C 1
ATOM 640 O O . THR A 1 76 ? 18.622 -0.314 -11.355 1.00 85.38 76 THR A O 1
ATOM 643 N N . SER A 1 77 ? 17.887 -0.952 -13.376 1.00 83.94 77 SER A N 1
ATOM 644 C CA . SER A 1 77 ? 16.499 -0.534 -13.169 1.00 83.94 77 SER A CA 1
ATOM 645 C C . SER A 1 77 ? 15.785 -1.395 -12.120 1.00 83.94 77 SER A C 1
ATOM 647 O O . SER A 1 77 ? 15.062 -0.864 -11.274 1.00 83.94 77 SER A O 1
ATOM 649 N N . ILE A 1 78 ? 16.086 -2.699 -12.073 1.00 86.12 78 ILE A N 1
ATOM 650 C CA . ILE A 1 78 ? 15.615 -3.609 -11.017 1.00 86.12 78 ILE A CA 1
ATOM 651 C C . ILE A 1 78 ? 16.158 -3.183 -9.643 1.00 86.12 78 ILE A C 1
ATOM 653 O O . ILE A 1 78 ? 15.411 -3.141 -8.665 1.00 86.12 78 ILE A O 1
ATOM 657 N N . PHE A 1 79 ? 17.440 -2.818 -9.545 1.00 87.81 79 PHE A N 1
ATOM 658 C CA . PHE A 1 79 ? 18.006 -2.307 -8.288 1.00 87.81 79 PHE A CA 1
ATOM 659 C C . PHE A 1 79 ? 17.412 -0.955 -7.882 1.00 87.81 79 PHE A C 1
ATOM 661 O O . PHE A 1 79 ? 17.196 -0.712 -6.691 1.00 87.81 79 PHE A O 1
ATOM 668 N N . LEU A 1 80 ? 17.109 -0.090 -8.853 1.00 87.75 80 LEU A N 1
ATOM 669 C CA . LEU A 1 80 ? 16.454 1.189 -8.607 1.00 87.75 80 LEU A CA 1
ATOM 670 C C . LEU A 1 80 ? 15.067 0.982 -8.001 1.00 87.75 80 LEU A C 1
ATOM 672 O O . LEU A 1 80 ? 14.784 1.560 -6.953 1.00 87.75 80 LEU A O 1
ATOM 676 N N . ILE A 1 81 ? 14.229 0.126 -8.597 1.00 87.88 81 ILE A N 1
ATOM 677 C CA . ILE A 1 81 ? 12.876 -0.110 -8.079 1.00 87.88 81 ILE A CA 1
ATOM 678 C C . ILE A 1 81 ? 12.905 -0.793 -6.706 1.00 87.88 81 ILE A C 1
ATOM 680 O O . ILE A 1 81 ? 12.141 -0.414 -5.822 1.00 87.88 81 ILE A O 1
ATOM 684 N N . LEU A 1 82 ? 13.844 -1.718 -6.469 1.00 87.31 82 LEU A N 1
ATOM 685 C CA . LEU A 1 82 ? 14.053 -2.327 -5.149 1.00 87.31 82 LEU A CA 1
ATOM 686 C C . LEU A 1 82 ? 14.423 -1.281 -4.092 1.00 87.31 82 LEU A C 1
ATOM 688 O O . LEU A 1 82 ? 13.887 -1.294 -2.984 1.00 87.31 82 LEU A O 1
ATOM 692 N N . THR A 1 83 ? 15.314 -0.353 -4.444 1.00 86.44 83 THR A N 1
ATOM 693 C CA . THR A 1 83 ? 15.710 0.752 -3.565 1.00 86.44 83 THR A CA 1
ATOM 694 C C . THR A 1 83 ? 14.528 1.683 -3.299 1.00 86.44 83 THR A C 1
ATOM 696 O O . THR A 1 83 ? 14.304 2.071 -2.154 1.00 86.44 83 THR A O 1
ATOM 699 N N . LEU A 1 84 ? 13.718 1.981 -4.318 1.00 85.88 84 LEU A N 1
ATOM 700 C CA . LEU A 1 84 ? 12.513 2.801 -4.188 1.00 85.88 84 LEU A CA 1
ATOM 701 C C . LEU A 1 84 ? 11.490 2.161 -3.238 1.00 85.88 84 LEU A C 1
ATOM 703 O O . LEU A 1 84 ? 10.987 2.836 -2.345 1.00 85.88 84 LEU A O 1
ATOM 707 N N . ILE A 1 85 ? 11.262 0.849 -3.356 1.00 85.62 85 ILE A N 1
ATOM 708 C CA . ILE A 1 85 ? 10.374 0.078 -2.469 1.00 85.62 85 ILE A CA 1
ATOM 709 C C . ILE A 1 85 ? 10.890 0.091 -1.018 1.00 85.62 85 ILE A C 1
ATOM 711 O O . ILE A 1 85 ? 10.112 0.187 -0.064 1.00 85.62 85 ILE A O 1
ATOM 715 N N . LEU A 1 86 ? 12.209 0.017 -0.816 1.00 83.50 86 LEU A N 1
ATOM 716 C CA . LEU A 1 86 ? 12.814 0.125 0.517 1.00 83.50 86 LEU A CA 1
ATOM 717 C C . LEU A 1 86 ? 12.659 1.534 1.107 1.00 83.50 86 LEU A C 1
ATOM 719 O O . LEU A 1 86 ? 12.378 1.667 2.302 1.00 83.50 86 LEU A O 1
ATOM 723 N N . ILE A 1 87 ? 12.796 2.573 0.280 1.00 83.12 87 ILE A N 1
ATOM 724 C CA . ILE A 1 87 ? 12.560 3.964 0.680 1.00 83.12 87 ILE A CA 1
ATOM 725 C C . ILE A 1 87 ? 11.086 4.170 1.038 1.00 83.12 87 ILE A C 1
ATOM 727 O O . ILE A 1 87 ? 10.811 4.725 2.099 1.00 83.12 87 ILE A O 1
ATOM 731 N N . GLU A 1 88 ? 10.138 3.674 0.237 1.00 78.69 88 GLU A N 1
ATOM 732 C CA . GLU A 1 88 ? 8.702 3.714 0.556 1.00 78.69 88 GLU A CA 1
ATOM 733 C C . GLU A 1 88 ? 8.410 3.079 1.918 1.00 78.69 88 GLU A C 1
ATOM 735 O O . GLU A 1 88 ? 7.698 3.649 2.752 1.00 78.69 88 GLU A O 1
ATOM 740 N N . ARG A 1 89 ? 9.007 1.907 2.175 1.00 75.69 89 ARG A N 1
ATOM 741 C CA . ARG A 1 89 ? 8.870 1.205 3.453 1.00 75.69 89 ARG A CA 1
ATOM 742 C C . ARG A 1 89 ? 9.338 2.072 4.623 1.00 75.69 89 ARG A C 1
ATOM 744 O O . ARG A 1 89 ? 8.658 2.123 5.648 1.00 75.69 89 ARG A O 1
ATOM 751 N N . TYR A 1 90 ? 10.494 2.717 4.493 1.00 73.06 90 TYR A N 1
ATOM 752 C CA . TYR A 1 90 ? 11.075 3.502 5.579 1.00 73.06 90 TYR A CA 1
ATOM 753 C C . TYR A 1 90 ? 10.386 4.860 5.764 1.00 73.06 90 TYR A C 1
ATOM 755 O O . TYR A 1 90 ? 10.096 5.246 6.893 1.00 73.06 90 TYR A O 1
ATOM 763 N N . ALA A 1 91 ? 10.088 5.568 4.676 1.00 70.31 91 ALA A N 1
ATOM 764 C CA . ALA A 1 91 ? 9.563 6.929 4.716 1.00 70.31 91 ALA A CA 1
ATOM 765 C C . ALA A 1 91 ? 8.056 6.985 5.004 1.00 70.31 91 ALA A C 1
ATOM 767 O O . ALA A 1 91 ? 7.618 7.799 5.810 1.00 70.31 91 ALA A O 1
ATOM 768 N N . VAL A 1 92 ? 7.257 6.122 4.369 1.00 65.19 92 VAL A N 1
ATOM 769 C CA . VAL A 1 92 ? 5.786 6.212 4.421 1.00 65.19 92 VAL A CA 1
ATOM 770 C C . VAL A 1 92 ? 5.213 5.251 5.461 1.00 65.19 92 VAL A C 1
ATOM 772 O O . VAL A 1 92 ? 4.337 5.608 6.247 1.00 65.19 92 VAL A O 1
ATOM 775 N N . PHE A 1 93 ? 5.725 4.021 5.512 1.00 63.88 93 PHE A N 1
ATOM 776 C CA . PHE A 1 93 ? 5.104 2.952 6.301 1.00 63.88 93 PHE A CA 1
ATOM 777 C C . PHE A 1 93 ? 5.645 2.799 7.723 1.00 63.88 93 PHE A C 1
ATOM 779 O O . PHE A 1 93 ? 4.930 2.294 8.591 1.00 63.88 93 PHE A O 1
ATOM 786 N N . SER A 1 94 ? 6.851 3.300 7.998 1.00 60.41 94 SER A N 1
ATOM 787 C CA . SER A 1 94 ? 7.412 3.339 9.356 1.00 60.41 94 SER A CA 1
ATOM 788 C C . SER A 1 94 ? 6.552 4.174 10.319 1.00 60.41 94 SER A C 1
ATOM 790 O O . SER A 1 94 ? 6.397 3.820 11.486 1.00 60.41 94 SER A O 1
ATOM 792 N N . GLN A 1 95 ? 5.921 5.248 9.828 1.00 55.12 95 GLN A N 1
ATOM 793 C CA . GLN A 1 95 ? 5.093 6.136 10.655 1.00 55.12 95 GLN A CA 1
ATOM 794 C C . GLN A 1 95 ? 3.632 5.681 10.804 1.00 55.12 95 GLN A C 1
ATOM 796 O O . GLN A 1 95 ? 2.986 6.040 11.787 1.00 55.12 95 GLN A O 1
ATOM 801 N N . ILE A 1 96 ? 3.096 4.901 9.859 1.00 55.25 96 ILE A N 1
ATOM 802 C CA . ILE A 1 96 ? 1.643 4.669 9.754 1.00 55.25 96 ILE A CA 1
ATOM 803 C C . ILE A 1 96 ? 1.189 3.382 10.458 1.00 55.25 96 ILE A C 1
ATOM 805 O O . ILE A 1 96 ? 0.025 3.276 10.837 1.00 55.25 96 ILE A O 1
ATOM 809 N N . THR A 1 97 ? 2.061 2.394 10.693 1.00 51.91 97 THR A N 1
ATOM 810 C CA . THR A 1 97 ? 1.576 1.069 11.118 1.00 51.91 97 THR A CA 1
ATOM 811 C C . THR A 1 97 ? 2.463 0.336 12.115 1.00 51.91 97 THR A C 1
ATOM 813 O O . THR A 1 97 ? 3.493 -0.230 11.766 1.00 51.91 97 THR A O 1
ATOM 816 N N . LYS A 1 98 ? 1.971 0.231 13.356 1.00 55.41 98 LYS A N 1
ATOM 817 C CA . LYS A 1 98 ? 2.562 -0.579 14.436 1.00 55.41 98 LYS A CA 1
ATOM 818 C C . LYS A 1 98 ? 2.316 -2.096 14.280 1.00 55.41 98 LYS A C 1
ATOM 820 O O . LYS A 1 98 ? 2.979 -2.879 14.944 1.00 55.41 98 LYS A O 1
ATOM 825 N N . ASN A 1 99 ? 1.396 -2.499 13.392 1.00 58.97 99 ASN A N 1
ATOM 826 C CA . ASN A 1 99 ? 0.972 -3.890 13.148 1.00 58.97 99 ASN A CA 1
ATOM 827 C C . ASN A 1 99 ? 1.035 -4.257 11.652 1.00 58.97 99 ASN A C 1
ATOM 829 O O . ASN A 1 99 ? 0.037 -4.687 11.075 1.00 58.97 99 ASN A O 1
ATOM 833 N N . PHE A 1 100 ? 2.168 -4.028 10.989 1.00 65.38 100 PHE A N 1
ATOM 834 C CA . PHE A 1 100 ? 2.306 -4.401 9.579 1.00 65.38 100 PHE A CA 1
ATOM 835 C C . PHE A 1 100 ? 2.643 -5.884 9.436 1.00 65.38 100 PHE A C 1
ATOM 837 O O . PHE A 1 100 ? 3.664 -6.344 9.948 1.00 65.38 100 PHE A O 1
ATOM 844 N N . SER A 1 101 ? 1.788 -6.642 8.748 1.00 73.44 101 SER A N 1
ATOM 845 C CA . SER A 1 101 ? 2.075 -8.043 8.449 1.00 73.44 101 SER A CA 1
ATOM 846 C C . SER A 1 101 ? 3.058 -8.137 7.280 1.00 73.44 101 SER A C 1
ATOM 848 O O . SER A 1 101 ? 2.989 -7.351 6.336 1.00 73.44 101 SER A O 1
ATOM 850 N N . GLY A 1 102 ? 3.934 -9.147 7.277 1.00 74.00 102 GLY A N 1
ATOM 851 C CA . GLY A 1 102 ? 4.815 -9.416 6.130 1.00 74.00 102 GLY A CA 1
ATOM 852 C C . GLY A 1 102 ? 4.048 -9.652 4.817 1.00 74.00 102 GLY A C 1
ATOM 853 O O . GLY A 1 102 ? 4.571 -9.379 3.741 1.00 74.00 102 GLY A O 1
ATOM 854 N N . LYS A 1 103 ? 2.780 -10.083 4.898 1.00 76.56 103 LYS A N 1
ATOM 855 C CA . LYS A 1 103 ? 1.887 -10.216 3.734 1.00 76.56 103 LYS A CA 1
ATOM 856 C C . LYS A 1 103 ? 1.556 -8.866 3.092 1.00 76.56 103 LYS A C 1
ATOM 858 O O . LYS A 1 103 ? 1.571 -8.761 1.869 1.00 76.56 103 LYS A O 1
ATOM 863 N N . ASP A 1 104 ? 1.314 -7.838 3.904 1.00 76.69 104 ASP A N 1
ATOM 864 C CA . ASP A 1 104 ? 1.013 -6.486 3.419 1.00 76.69 104 ASP A CA 1
ATOM 865 C C . ASP A 1 104 ? 2.242 -5.872 2.731 1.00 76.69 104 ASP A C 1
ATOM 867 O O . ASP A 1 104 ? 2.118 -5.166 1.732 1.00 76.69 104 ASP A O 1
ATOM 871 N N . TRP A 1 105 ? 3.442 -6.200 3.224 1.00 77.25 105 TRP A N 1
ATOM 872 C CA . TRP A 1 105 ? 4.705 -5.785 2.610 1.00 77.25 105 TRP A CA 1
ATOM 873 C C . TRP A 1 105 ? 4.914 -6.399 1.224 1.00 77.25 105 TRP A C 1
ATOM 875 O O . TRP A 1 105 ? 5.278 -5.683 0.288 1.00 77.25 105 TRP A O 1
ATOM 885 N N . LEU A 1 106 ? 4.657 -7.702 1.077 1.00 82.44 106 LEU A N 1
ATOM 886 C CA . LEU A 1 106 ? 4.751 -8.360 -0.224 1.00 82.44 106 LEU A CA 1
ATOM 887 C C . LEU A 1 106 ? 3.734 -7.765 -1.201 1.00 82.44 106 LEU A C 1
ATOM 889 O O . LEU A 1 106 ? 4.086 -7.493 -2.343 1.00 82.44 106 LEU A O 1
ATOM 893 N N . TYR A 1 107 ? 2.510 -7.496 -0.735 1.00 84.12 107 TYR A N 1
ATOM 894 C CA . TYR A 1 107 ? 1.472 -6.870 -1.551 1.00 84.12 107 TYR A CA 1
ATOM 895 C C . TYR A 1 107 ? 1.904 -5.499 -2.083 1.00 84.12 107 TYR A C 1
ATOM 897 O O . TYR A 1 107 ? 1.828 -5.267 -3.283 1.00 84.12 107 TYR A O 1
ATOM 905 N N . ILE A 1 108 ? 2.406 -4.614 -1.219 1.00 82.94 108 ILE A N 1
ATOM 906 C CA . ILE A 1 108 ? 2.878 -3.282 -1.632 1.00 82.94 108 ILE A CA 1
ATOM 907 C C . ILE A 1 108 ? 4.058 -3.388 -2.592 1.00 82.94 108 ILE A C 1
ATOM 909 O O . ILE A 1 108 ? 4.045 -2.764 -3.645 1.00 82.94 108 ILE A O 1
ATOM 913 N N . SER A 1 109 ? 5.048 -4.221 -2.272 1.00 84.62 109 SER A N 1
ATOM 914 C CA . SER A 1 109 ? 6.235 -4.373 -3.122 1.00 84.62 109 SER A CA 1
ATOM 915 C C . SER A 1 109 ? 5.856 -4.888 -4.512 1.00 84.62 109 SER A C 1
ATOM 917 O O . SER A 1 109 ? 6.360 -4.402 -5.522 1.00 84.62 109 SER A O 1
ATOM 919 N N . PHE A 1 110 ? 4.919 -5.837 -4.566 1.00 88.69 110 PHE A N 1
ATOM 920 C CA . PHE A 1 110 ? 4.390 -6.380 -5.810 1.00 88.69 110 PHE A CA 1
ATOM 921 C C . PHE A 1 110 ? 3.573 -5.346 -6.594 1.00 88.69 110 PHE A C 1
ATOM 923 O O . PHE A 1 110 ? 3.736 -5.247 -7.806 1.00 88.69 110 PHE A O 1
ATOM 930 N N . MET A 1 111 ? 2.744 -4.541 -5.922 1.00 88.06 111 MET A N 1
ATOM 931 C CA . MET A 1 111 ? 1.967 -3.474 -6.564 1.00 88.06 111 MET A CA 1
ATOM 932 C C . MET A 1 111 ? 2.861 -2.371 -7.141 1.00 88.06 111 MET A C 1
ATOM 934 O O . MET A 1 111 ? 2.664 -1.982 -8.292 1.00 88.06 111 MET A O 1
ATOM 938 N N . THR A 1 112 ? 3.881 -1.923 -6.401 1.00 89.31 112 THR A N 1
ATOM 939 C CA . THR A 1 112 ? 4.861 -0.939 -6.888 1.00 89.31 112 THR A CA 1
ATOM 940 C C . THR A 1 112 ? 5.619 -1.493 -8.099 1.00 89.31 112 THR A C 1
ATOM 942 O O . THR A 1 112 ? 5.750 -0.808 -9.113 1.00 89.31 112 THR A O 1
ATOM 945 N N . PHE A 1 113 ? 6.068 -2.753 -8.033 1.00 89.38 113 PHE A N 1
ATOM 946 C CA . PHE A 1 113 ? 6.756 -3.423 -9.139 1.00 89.38 113 PHE A CA 1
ATOM 947 C C . PHE A 1 113 ? 5.873 -3.564 -10.387 1.00 89.38 113 PHE A C 1
ATOM 949 O O . PHE A 1 113 ? 6.321 -3.256 -11.489 1.00 89.38 113 PHE A O 1
ATOM 956 N N . LEU A 1 114 ? 4.614 -3.985 -10.229 1.00 91.00 114 LEU A N 1
ATOM 957 C CA . LEU A 1 114 ? 3.670 -4.098 -11.342 1.00 91.00 114 LEU A CA 1
ATOM 958 C C . LEU A 1 114 ? 3.396 -2.744 -11.994 1.00 91.00 114 LEU A C 1
ATOM 960 O O . LEU A 1 114 ? 3.430 -2.643 -13.217 1.00 91.00 114 LEU A O 1
ATOM 964 N N . ALA A 1 115 ? 3.139 -1.708 -11.191 1.00 90.50 115 ALA A N 1
ATOM 965 C CA . ALA A 1 115 ? 2.899 -0.364 -11.702 1.00 90.50 115 ALA A CA 1
ATOM 966 C C . ALA A 1 115 ? 4.119 0.158 -12.473 1.00 90.50 115 ALA A C 1
ATOM 968 O O . ALA A 1 115 ? 3.968 0.643 -13.591 1.00 90.50 115 ALA A O 1
ATOM 969 N N . TRP A 1 116 ? 5.322 -0.010 -11.917 1.00 91.94 116 TRP A N 1
ATOM 970 C CA . TRP A 1 116 ? 6.576 0.314 -12.597 1.00 91.94 116 TRP A CA 1
ATOM 971 C C . TRP A 1 116 ? 6.711 -0.415 -13.936 1.00 91.94 116 TRP A C 1
ATOM 973 O O . TRP A 1 116 ? 6.933 0.223 -14.960 1.00 91.94 116 TRP A O 1
ATOM 983 N N . PHE A 1 117 ? 6.521 -1.735 -13.943 1.00 89.06 117 PHE A N 1
ATOM 984 C CA . PHE A 1 117 ? 6.689 -2.557 -15.138 1.00 89.06 117 PHE A CA 1
ATOM 985 C C . PHE A 1 117 ? 5.690 -2.184 -16.239 1.00 89.06 117 PHE A C 1
ATOM 987 O O . PHE A 1 117 ? 6.077 -1.988 -17.388 1.00 89.06 117 PHE A O 1
ATOM 994 N N . ILE A 1 118 ? 4.409 -2.035 -15.890 1.00 90.56 118 ILE A N 1
ATOM 995 C CA . ILE A 1 118 ? 3.359 -1.669 -16.849 1.00 90.56 118 ILE A CA 1
ATOM 996 C C . ILE A 1 118 ? 3.642 -0.289 -17.444 1.00 90.56 118 ILE A C 1
ATOM 998 O O . ILE A 1 118 ? 3.604 -0.135 -18.663 1.00 90.56 118 ILE A O 1
ATOM 1002 N N . PHE A 1 119 ? 3.951 0.708 -16.611 1.00 91.94 119 PHE A N 1
ATOM 1003 C CA . PHE A 1 119 ? 4.229 2.055 -17.107 1.00 91.94 119 PHE A CA 1
ATOM 1004 C C . PHE A 1 119 ? 5.502 2.113 -17.942 1.00 91.94 119 PHE A C 1
ATOM 1006 O O . PHE A 1 119 ? 5.504 2.784 -18.969 1.00 91.94 119 PHE A O 1
ATOM 1013 N N . LEU A 1 120 ? 6.552 1.391 -17.550 1.00 88.06 120 LEU A N 1
ATOM 1014 C CA . LEU A 1 120 ? 7.780 1.308 -18.331 1.00 88.06 120 LEU A CA 1
ATOM 1015 C C . LEU A 1 120 ? 7.504 0.716 -19.716 1.00 88.06 120 LEU A C 1
ATOM 1017 O O . LEU A 1 120 ? 7.940 1.290 -20.702 1.00 88.06 120 LEU A O 1
ATOM 1021 N N . MET A 1 121 ? 6.730 -0.371 -19.802 1.00 88.94 121 MET A N 1
ATOM 1022 C CA . MET A 1 121 ? 6.351 -0.987 -21.080 1.00 88.94 121 MET A CA 1
ATOM 1023 C C . MET A 1 121 ? 5.510 -0.051 -21.954 1.00 88.94 121 MET A C 1
ATOM 1025 O O . MET A 1 121 ? 5.705 -0.012 -23.165 1.00 88.94 121 MET A O 1
ATOM 1029 N N . VAL A 1 122 ? 4.591 0.715 -21.356 1.00 90.62 122 VAL A N 1
ATOM 1030 C CA . VAL A 1 122 ? 3.810 1.729 -22.081 1.00 90.62 122 VAL A CA 1
ATOM 1031 C C . VAL A 1 122 ? 4.718 2.837 -22.611 1.00 90.62 122 VAL A C 1
ATOM 1033 O O . VAL A 1 122 ? 4.605 3.180 -23.778 1.00 90.62 122 VAL A O 1
ATOM 1036 N N . LEU A 1 123 ? 5.625 3.364 -21.782 1.00 87.12 123 LEU A N 1
ATOM 1037 C CA . LEU A 1 123 ? 6.591 4.402 -22.162 1.00 87.12 123 LEU A CA 1
ATOM 1038 C C . LEU A 1 123 ? 7.559 3.928 -23.252 1.00 87.12 123 LEU A C 1
ATOM 1040 O O . LEU A 1 123 ? 7.897 4.702 -24.135 1.00 87.12 123 LEU A O 1
ATOM 1044 N N . LEU A 1 124 ? 7.993 2.666 -23.202 1.00 84.94 124 LEU A N 1
ATOM 1045 C CA . LEU A 1 124 ? 8.896 2.085 -24.199 1.00 84.94 124 LEU A CA 1
ATOM 1046 C C . LEU A 1 124 ? 8.224 1.853 -25.560 1.00 84.94 124 LEU A C 1
ATOM 1048 O O . LEU A 1 124 ? 8.912 1.762 -26.571 1.00 84.94 124 LEU A O 1
ATOM 1052 N N . ASN A 1 125 ? 6.901 1.686 -25.562 1.00 86.25 125 ASN A N 1
ATOM 1053 C CA . ASN A 1 125 ? 6.090 1.442 -26.755 1.00 86.25 125 ASN A CA 1
ATOM 1054 C C . ASN A 1 125 ? 5.382 2.713 -27.263 1.00 86.25 125 ASN A C 1
ATOM 1056 O O . ASN A 1 125 ? 4.504 2.623 -28.124 1.00 86.25 125 ASN A O 1
ATOM 1060 N N . LEU A 1 126 ? 5.713 3.871 -26.686 1.00 79.06 126 LEU A N 1
ATOM 1061 C CA . LEU A 1 126 ? 5.241 5.193 -27.094 1.00 79.06 126 LEU A CA 1
ATOM 1062 C C . LEU A 1 126 ? 6.258 5.842 -28.038 1.00 79.06 126 LEU A C 1
ATOM 1064 O O . LEU A 1 126 ? 5.805 6.469 -29.021 1.00 79.06 126 LEU A O 1
#

pLDDT: mean 79.42, std 10.58, range [45.25, 91.94]